Protein AF-A0A1F8PUX3-F1 (afdb_monomer)

Structure (mmCIF, N/CA/C/O backbone):
data_AF-A0A1F8PUX3-F1
#
_entry.id   AF-A0A1F8PUX3-F1
#
loop_
_atom_site.group_PDB
_atom_site.id
_atom_site.type_symbol
_atom_site.label_atom_id
_atom_site.label_alt_id
_atom_site.label_comp_id
_atom_site.label_asym_id
_atom_site.label_entity_id
_atom_site.label_seq_id
_atom_site.pdbx_PDB_ins_code
_atom_site.Cartn_x
_atom_site.Cartn_y
_atom_site.Cartn_z
_atom_site.occupancy
_atom_site.B_iso_or_equiv
_atom_site.auth_seq_id
_atom_site.auth_comp_id
_atom_site.auth_asym_id
_atom_site.auth_atom_id
_atom_site.pdbx_PDB_model_num
ATOM 1 N N . MET A 1 1 ? 6.666 -9.624 10.399 1.00 55.00 1 MET A N 1
ATOM 2 C CA . MET A 1 1 ? 6.447 -9.342 8.966 1.00 55.00 1 MET A CA 1
ATOM 3 C C . MET A 1 1 ? 5.035 -9.803 8.674 1.00 55.00 1 MET A C 1
ATOM 5 O O . MET A 1 1 ? 4.755 -10.960 8.956 1.00 55.00 1 MET A O 1
ATOM 9 N N . ILE A 1 2 ? 4.133 -8.904 8.285 1.00 65.06 2 ILE A N 1
ATOM 10 C CA . ILE A 1 2 ? 2.759 -9.286 7.941 1.00 65.06 2 ILE A CA 1
ATOM 11 C C . ILE A 1 2 ? 2.811 -9.998 6.586 1.00 65.06 2 ILE A C 1
ATOM 13 O O . ILE A 1 2 ? 3.479 -9.513 5.675 1.00 65.06 2 ILE A O 1
ATOM 17 N N . ASP A 1 3 ? 2.191 -11.171 6.487 1.00 71.38 3 ASP A N 1
ATOM 18 C CA . ASP A 1 3 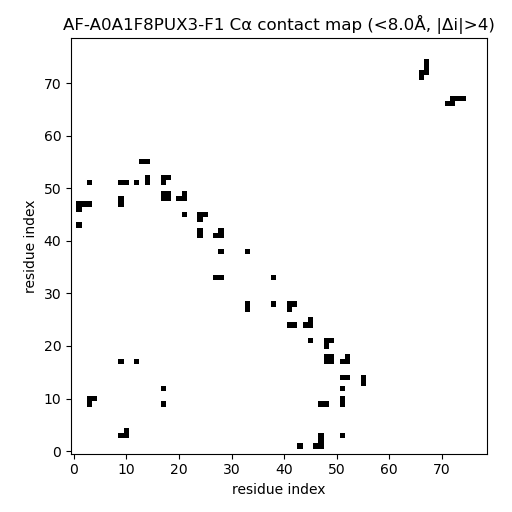?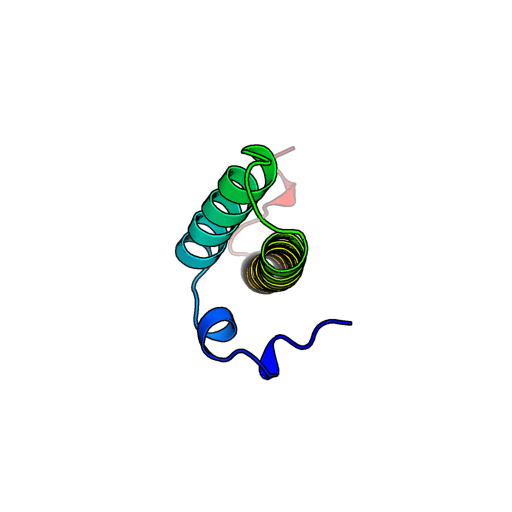 2.230 -11.994 5.280 1.00 71.38 3 ASP A CA 1
ATOM 19 C C . ASP A 1 3 ? 1.062 -11.639 4.347 1.00 71.38 3 ASP A C 1
ATOM 21 O O . ASP A 1 3 ? -0.094 -11.954 4.631 1.00 71.38 3 ASP A O 1
ATOM 25 N N . ILE A 1 4 ? 1.359 -10.979 3.225 1.00 67.25 4 ILE A N 1
ATOM 26 C CA . ILE A 1 4 ? 0.372 -10.662 2.180 1.00 67.25 4 ILE A CA 1
ATOM 27 C C . ILE A 1 4 ? -0.163 -11.923 1.497 1.00 67.25 4 ILE A C 1
ATOM 29 O O . ILE A 1 4 ? -1.302 -11.916 1.032 1.00 67.25 4 ILE A O 1
ATOM 33 N N . ALA A 1 5 ? 0.598 -13.024 1.455 1.00 63.81 5 ALA A N 1
ATOM 34 C CA . ALA A 1 5 ? 0.132 -14.266 0.839 1.00 63.81 5 ALA A CA 1
ATOM 35 C C . ALA A 1 5 ? -1.072 -14.869 1.587 1.00 63.81 5 ALA A C 1
ATOM 37 O O . ALA A 1 5 ? -1.844 -15.626 1.002 1.00 63.81 5 ALA A O 1
ATOM 38 N N . ALA A 1 6 ? -1.282 -14.481 2.851 1.00 73.81 6 ALA A N 1
ATOM 39 C CA . ALA A 1 6 ? -2.458 -14.849 3.633 1.00 73.81 6 ALA A CA 1
ATOM 40 C C . ALA A 1 6 ? -3.727 -14.041 3.270 1.00 73.81 6 ALA A C 1
ATOM 42 O O . ALA A 1 6 ? -4.808 -14.365 3.763 1.00 73.81 6 ALA A O 1
ATOM 43 N N . LYS A 1 7 ? -3.615 -13.005 2.425 1.00 82.75 7 LYS A N 1
ATOM 44 C CA . LYS A 1 7 ? -4.699 -12.093 2.011 1.00 82.75 7 LYS A CA 1
ATOM 45 C C . LYS A 1 7 ? -4.751 -11.975 0.478 1.00 82.75 7 LYS A C 1
ATOM 47 O O . LYS A 1 7 ? -4.278 -10.982 -0.091 1.00 82.75 7 LYS A O 1
ATOM 52 N N . PRO A 1 8 ? -5.300 -12.991 -0.218 1.00 84.81 8 PRO A N 1
ATOM 53 C CA . PRO A 1 8 ? -5.300 -13.051 -1.680 1.00 84.81 8 PRO A CA 1
ATOM 54 C C . PRO A 1 8 ? -6.031 -11.871 -2.332 1.00 84.81 8 PRO A C 1
ATOM 56 O O . PRO A 1 8 ? -5.690 -11.481 -3.445 1.00 84.81 8 PRO A O 1
ATOM 59 N N . GLU A 1 9 ? -6.993 -11.264 -1.635 1.00 92.88 9 GLU A N 1
ATOM 60 C CA . GLU A 1 9 ? -7.725 -10.092 -2.105 1.00 92.88 9 GLU A CA 1
ATOM 61 C C . GLU A 1 9 ? -6.856 -8.831 -2.212 1.00 92.88 9 GLU A C 1
ATOM 63 O O . GLU A 1 9 ? -7.134 -7.990 -3.056 1.00 92.88 9 GLU A O 1
ATOM 68 N N . ILE A 1 10 ? -5.800 -8.702 -1.397 1.00 94.38 10 ILE A N 1
ATOM 69 C CA . ILE A 1 10 ? -4.838 -7.588 -1.481 1.00 94.38 10 ILE A CA 1
ATOM 70 C C . ILE A 1 10 ? -3.751 -7.910 -2.509 1.00 94.38 10 ILE A C 1
ATOM 72 O O . ILE A 1 10 ? -3.335 -7.044 -3.276 1.00 94.38 10 ILE A O 1
ATOM 76 N N . ALA A 1 11 ? -3.311 -9.170 -2.560 1.00 93.94 11 ALA A N 1
ATOM 77 C CA . ALA A 1 11 ? -2.302 -9.624 -3.514 1.00 93.94 11 ALA A CA 1
ATOM 78 C C . ALA A 1 11 ? -2.747 -9.480 -4.984 1.00 93.94 11 ALA A C 1
ATOM 80 O O . ALA A 1 11 ? -1.898 -9.357 -5.867 1.00 93.94 11 ALA A O 1
ATOM 81 N N . ALA A 1 12 ? -4.057 -9.498 -5.244 1.00 95.50 12 ALA A N 1
ATOM 82 C CA . ALA A 1 12 ? -4.632 -9.371 -6.580 1.00 95.50 12 ALA A CA 1
ATOM 83 C C . ALA A 1 12 ? -4.763 -7.921 -7.085 1.00 95.50 12 ALA A C 1
ATOM 85 O O . ALA A 1 12 ? -4.935 -7.741 -8.286 1.00 95.50 12 ALA A O 1
ATOM 86 N N . LEU A 1 13 ? -4.667 -6.915 -6.208 1.00 97.88 13 LEU A N 1
ATOM 87 C CA . LEU A 1 13 ? -4.900 -5.509 -6.567 1.00 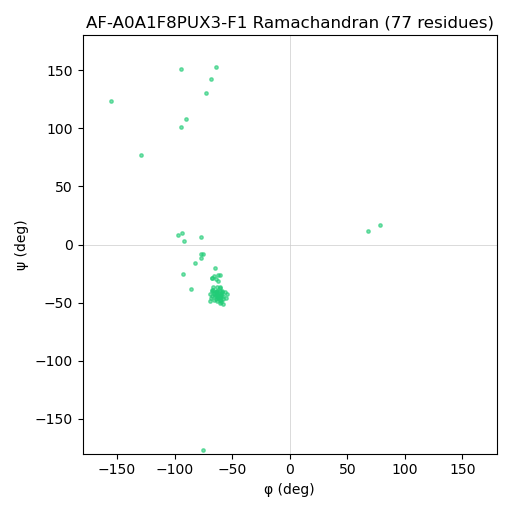97.88 13 LEU A CA 1
ATOM 88 C C . LEU A 1 13 ? -3.814 -4.969 -7.497 1.00 97.88 13 LEU A C 1
ATOM 90 O O . LEU A 1 13 ? -2.631 -5.276 -7.303 1.00 97.88 13 LEU A O 1
ATOM 94 N N . ASP A 1 14 ? -4.192 -4.127 -8.453 1.00 98.31 14 ASP A N 1
ATOM 95 C CA . ASP A 1 14 ? -3.237 -3.264 -9.150 1.00 98.31 14 ASP A CA 1
ATOM 96 C C . ASP A 1 14 ? -2.795 -2.071 -8.273 1.00 98.31 14 ASP A C 1
ATOM 98 O O . ASP A 1 14 ? -3.102 -2.002 -7.077 1.00 98.31 14 ASP A O 1
ATOM 102 N N . TYR A 1 15 ? -1.970 -1.176 -8.828 1.00 98.06 15 TYR A N 1
ATOM 103 C CA . TYR A 1 15 ? -1.385 -0.083 -8.050 1.00 98.06 15 TYR A CA 1
ATOM 104 C C . TYR A 1 15 ? -2.447 0.940 -7.655 1.00 98.06 15 TYR A C 1
ATOM 106 O O . TYR A 1 15 ? -2.532 1.317 -6.486 1.00 98.06 15 TYR A O 1
ATOM 114 N N . GLU A 1 16 ? -3.265 1.370 -8.611 1.00 98.44 16 GLU A N 1
ATOM 115 C CA . GLU A 1 16 ? -4.331 2.340 -8.407 1.00 98.44 16 GLU A CA 1
ATOM 116 C C . GLU A 1 16 ? -5.360 1.833 -7.389 1.00 98.44 16 GLU A C 1
ATOM 118 O O . GLU A 1 16 ? -5.734 2.572 -6.476 1.00 98.44 16 GLU A O 1
ATOM 123 N N . GLU A 1 17 ? -5.769 0.567 -7.480 1.00 98.44 17 GLU A N 1
ATOM 124 C CA . GLU A 1 17 ? -6.692 -0.063 -6.537 1.00 98.44 17 GLU A CA 1
ATOM 125 C C . GLU A 1 17 ? -6.101 -0.157 -5.123 1.00 98.44 17 GLU A C 1
ATOM 127 O O . GLU A 1 17 ? -6.770 0.187 -4.141 1.00 98.44 17 GLU A O 1
ATOM 132 N N . ALA A 1 18 ? -4.849 -0.613 -4.995 1.00 98.25 18 ALA A N 1
ATOM 133 C CA . ALA A 1 18 ? -4.174 -0.714 -3.702 1.00 98.25 18 ALA A CA 1
ATOM 134 C C . ALA A 1 18 ? -3.976 0.668 -3.060 1.00 98.25 18 ALA A C 1
ATOM 136 O O . ALA A 1 18 ? -4.211 0.837 -1.860 1.00 98.25 18 ALA A O 1
ATOM 137 N N . TYR A 1 19 ? -3.608 1.669 -3.861 1.00 98.50 19 TYR A N 1
ATOM 138 C CA . TYR A 1 19 ? -3.418 3.041 -3.409 1.00 98.50 19 TYR A CA 1
ATOM 139 C C . TYR A 1 19 ? -4.731 3.675 -2.935 1.00 98.50 19 TYR A C 1
ATOM 141 O O . TYR A 1 19 ? -4.787 4.201 -1.825 1.00 98.50 19 TYR A O 1
ATOM 149 N N . GLN A 1 20 ? -5.816 3.550 -3.706 1.00 98.69 20 GLN A N 1
ATOM 150 C CA . GLN A 1 20 ? -7.131 4.070 -3.310 1.00 98.69 20 GLN A CA 1
ATOM 151 C C . GLN A 1 20 ? -7.636 3.445 -2.005 1.00 98.69 20 GLN A C 1
ATOM 153 O O . GLN A 1 20 ? -8.180 4.134 -1.137 1.00 98.69 20 GLN A O 1
ATOM 158 N N . GLN A 1 21 ? -7.448 2.135 -1.833 1.00 98.38 21 GLN A N 1
ATOM 159 C CA . GLN A 1 21 ? -7.819 1.473 -0.586 1.00 98.38 21 GLN A CA 1
ATOM 160 C C . GLN A 1 21 ? -6.952 1.933 0.588 1.00 98.38 21 GLN A C 1
ATOM 162 O O . GLN A 1 21 ? -7.474 2.090 1.693 1.00 98.38 21 GLN A O 1
ATOM 167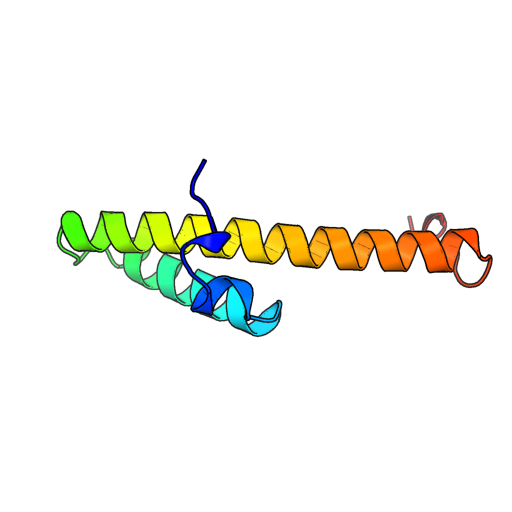 N N . LEU A 1 22 ? -5.659 2.186 0.364 1.00 98.44 22 LEU A N 1
ATOM 168 C CA . LEU A 1 22 ? -4.764 2.718 1.391 1.00 98.44 22 LEU A CA 1
ATOM 169 C C . LEU A 1 22 ? -5.205 4.116 1.833 1.00 98.44 22 LEU A C 1
ATOM 171 O O . LEU A 1 22 ? -5.309 4.366 3.031 1.00 98.44 22 LEU A O 1
ATOM 175 N N . GLU A 1 23 ? -5.539 5.001 0.892 1.00 98.50 23 GLU A N 1
ATOM 176 C CA . GLU A 1 23 ? -6.086 6.325 1.207 1.00 98.50 23 GLU A CA 1
ATOM 177 C C . GLU A 1 23 ? -7.379 6.227 2.021 1.00 98.50 23 GLU A C 1
ATOM 179 O O . GLU A 1 23 ? -7.580 6.994 2.963 1.00 98.50 23 GLU A O 1
ATOM 184 N N . SER A 1 24 ? -8.258 5.276 1.691 1.00 97.94 24 SER A N 1
ATOM 185 C CA . SER A 1 24 ? -9.476 5.037 2.470 1.00 97.94 24 SER A CA 1
ATOM 186 C C . SER A 1 24 ? -9.162 4.590 3.897 1.00 97.94 24 SER A C 1
ATOM 188 O O . SER A 1 24 ? -9.789 5.079 4.833 1.00 97.94 24 SER A O 1
ATOM 190 N N . VAL A 1 25 ? -8.199 3.681 4.075 1.00 97.38 25 VAL A N 1
ATOM 191 C CA . VAL A 1 25 ? -7.757 3.214 5.398 1.00 97.38 25 VAL A CA 1
ATOM 192 C C . VAL A 1 25 ? -7.187 4.370 6.219 1.00 97.38 25 VAL A C 1
ATOM 194 O O . VAL A 1 25 ? -7.562 4.531 7.379 1.00 97.38 25 VAL A O 1
ATOM 197 N N . ILE A 1 26 ? -6.333 5.203 5.617 1.00 97.62 26 ILE A N 1
ATOM 198 C CA . ILE A 1 26 ? -5.749 6.379 6.275 1.00 97.62 26 ILE A CA 1
ATOM 199 C C . ILE A 1 26 ? -6.854 7.334 6.726 1.00 97.62 26 ILE A C 1
ATOM 201 O O . ILE A 1 26 ? -6.901 7.684 7.901 1.00 97.62 26 ILE A O 1
ATOM 205 N N . LYS A 1 27 ? -7.798 7.675 5.840 1.00 97.56 27 LYS A N 1
ATOM 206 C CA . LYS A 1 27 ? -8.933 8.548 6.181 1.00 97.56 27 LYS A CA 1
ATOM 207 C C . LYS A 1 27 ? -9.750 8.006 7.356 1.00 97.56 27 LYS A C 1
ATOM 209 O O . LYS A 1 27 ? -10.167 8.777 8.215 1.00 97.56 27 LYS A O 1
ATOM 214 N N . SER A 1 28 ? -9.983 6.693 7.409 1.00 95.75 28 SER A N 1
ATOM 215 C CA . SER A 1 28 ? -10.695 6.061 8.527 1.00 95.75 28 SER A CA 1
ATOM 216 C C . SER A 1 28 ? -9.906 6.110 9.838 1.00 95.75 28 SER A C 1
ATOM 218 O O . SER A 1 28 ? -10.497 6.351 10.887 1.00 95.75 28 SER A O 1
ATOM 220 N N . LEU A 1 29 ? -8.585 5.923 9.795 1.00 95.56 29 LEU A N 1
ATOM 221 C CA . LEU A 1 29 ? -7.725 6.042 10.976 1.00 95.56 29 LEU A CA 1
ATOM 222 C C . LEU A 1 29 ? -7.647 7.489 11.487 1.00 95.56 29 LEU A C 1
ATOM 224 O O . LEU A 1 29 ? -7.689 7.715 12.694 1.00 95.56 29 LEU A O 1
ATOM 228 N N . GLU A 1 30 ? -7.572 8.465 10.581 1.00 96.50 30 GLU A N 1
ATOM 229 C CA . GLU A 1 30 ? -7.520 9.895 10.908 1.00 96.50 30 GLU A CA 1
ATOM 230 C C . GLU A 1 30 ? -8.826 10.423 11.514 1.00 96.50 30 GLU A C 1
ATOM 232 O O . GLU A 1 30 ? -8.788 11.350 12.323 1.00 96.50 30 GLU A O 1
ATOM 237 N N . ALA A 1 31 ? -9.973 9.829 11.165 1.00 95.62 31 ALA A N 1
ATOM 238 C CA . ALA A 1 31 ? -11.265 10.192 11.749 1.00 95.62 31 ALA A CA 1
ATOM 239 C C . ALA A 1 31 ? -11.315 9.938 13.269 1.00 95.62 31 ALA A C 1
ATOM 241 O O . ALA A 1 31 ? -11.971 10.685 13.995 1.00 95.62 31 ALA A O 1
ATOM 242 N N . GLY A 1 32 ? -10.592 8.921 13.758 1.00 88.81 32 GLY A N 1
ATOM 243 C CA . GLY A 1 32 ? -10.363 8.690 15.188 1.00 88.81 32 GLY A CA 1
ATOM 244 C C . GLY A 1 32 ? -11.594 8.278 16.009 1.00 88.81 32 GLY A C 1
ATOM 245 O O . GLY A 1 32 ? -11.529 8.276 17.236 1.00 88.81 32 GLY A O 1
ATOM 246 N N . ASP A 1 33 ? -12.706 7.922 15.366 1.00 91.38 33 ASP A N 1
ATOM 247 C CA . ASP A 1 33 ? -13.981 7.551 15.996 1.00 91.38 33 ASP A CA 1
ATOM 248 C C . ASP A 1 33 ? -14.181 6.029 16.140 1.00 91.38 33 ASP A C 1
ATOM 250 O O . ASP A 1 33 ? -15.253 5.562 16.531 1.00 91.38 33 ASP A O 1
ATOM 254 N N . GLN A 1 34 ? -13.143 5.245 15.845 1.00 90.56 34 GLN A N 1
ATOM 255 C CA . GLN A 1 34 ? -13.218 3.788 15.756 1.00 90.56 34 GLN A CA 1
ATOM 256 C C . GLN A 1 34 ? -12.818 3.091 17.060 1.00 90.56 34 GLN A C 1
ATOM 258 O O . GLN A 1 34 ? -11.985 3.575 17.828 1.00 90.56 34 GLN A O 1
ATOM 263 N N . ALA A 1 35 ? -13.390 1.908 17.305 1.00 96.06 35 ALA A N 1
ATOM 264 C CA . ALA A 1 35 ? -12.965 1.053 18.408 1.00 96.06 35 ALA A CA 1
ATOM 265 C C . ALA A 1 35 ? -11.511 0.585 18.209 1.00 96.06 35 ALA A C 1
ATOM 267 O O . ALA A 1 35 ? -11.048 0.433 17.080 1.00 96.06 35 ALA A O 1
ATOM 268 N N . LEU A 1 36 ? -10.803 0.301 19.310 1.00 94.69 36 LEU A N 1
ATOM 269 C CA . LEU A 1 36 ? -9.393 -0.112 19.279 1.00 94.69 36 LEU A CA 1
ATOM 270 C C . LEU A 1 36 ? -9.149 -1.328 18.371 1.00 94.69 36 LEU A C 1
ATOM 272 O O . LEU A 1 36 ? -8.181 -1.340 17.620 1.00 94.69 36 LEU A O 1
ATOM 276 N N . GLU A 1 37 ? -10.023 -2.331 18.433 1.00 94.88 37 GLU A N 1
ATOM 277 C CA . GLU A 1 37 ? -9.912 -3.539 17.608 1.00 94.88 37 GLU A CA 1
ATOM 278 C C . GLU A 1 37 ? -10.006 -3.203 16.114 1.00 94.88 37 GLU A C 1
ATOM 280 O O . GLU A 1 37 ? -9.132 -3.583 15.341 1.00 94.88 37 GLU A O 1
ATOM 285 N N . THR A 1 38 ? -10.969 -2.366 15.722 1.00 94.25 38 THR A N 1
ATOM 286 C CA . THR A 1 38 ? -11.103 -1.881 14.340 1.00 94.25 38 THR A CA 1
ATOM 287 C C . THR A 1 38 ? -9.898 -1.045 13.901 1.00 94.25 38 THR A C 1
ATOM 289 O O . THR A 1 38 ? -9.419 -1.190 12.779 1.00 94.25 38 THR A O 1
ATOM 292 N N . ALA A 1 39 ? -9.358 -0.198 14.781 1.00 95.12 39 ALA A N 1
ATOM 293 C CA . ALA A 1 39 ? -8.163 0.588 14.479 1.00 95.12 39 ALA A CA 1
ATOM 294 C C . ALA A 1 39 ? -6.934 -0.305 14.222 1.00 95.12 39 ALA A C 1
ATOM 296 O O . ALA A 1 39 ? -6.130 -0.009 13.336 1.00 95.12 39 ALA A O 1
ATOM 297 N N . LEU A 1 40 ? -6.803 -1.416 14.956 1.00 95.44 40 LEU A N 1
ATOM 298 C CA . LEU A 1 40 ? -5.749 -2.408 14.736 1.00 95.44 40 LEU A CA 1
ATOM 299 C C . LEU A 1 40 ? -5.931 -3.140 13.400 1.00 95.44 40 LEU A C 1
ATOM 301 O O . LEU A 1 40 ? -4.970 -3.250 12.640 1.00 95.44 40 LEU A O 1
ATOM 305 N N . GLU A 1 41 ? -7.152 -3.560 13.065 1.00 95.00 41 GLU A N 1
ATOM 306 C CA . GLU A 1 41 ? -7.452 -4.193 11.772 1.00 95.00 41 GLU A CA 1
ATOM 307 C C . GLU A 1 41 ? -7.151 -3.262 10.588 1.00 95.00 41 GLU A C 1
ATOM 309 O O . GLU A 1 41 ? -6.549 -3.674 9.592 1.00 95.00 41 GLU A O 1
ATOM 314 N N . LEU A 1 42 ? -7.538 -1.987 10.697 1.00 95.69 42 LEU A N 1
ATOM 315 C CA . LEU A 1 42 ? -7.229 -0.967 9.699 1.00 95.69 42 LEU A CA 1
ATOM 316 C C . LEU A 1 42 ? -5.724 -0.753 9.561 1.00 95.69 42 LEU A C 1
ATOM 318 O O . LEU A 1 42 ? -5.222 -0.673 8.441 1.00 95.69 42 LEU A O 1
ATOM 322 N N . TYR A 1 43 ? -4.995 -0.692 10.675 1.00 95.06 43 TYR A N 1
ATOM 323 C CA . TYR A 1 43 ? -3.543 -0.557 10.656 1.00 95.06 43 TYR A CA 1
ATOM 324 C C . TYR A 1 43 ? -2.869 -1.741 9.950 1.00 95.06 43 TYR A C 1
ATOM 326 O O . TYR A 1 43 ? -2.036 -1.541 9.063 1.00 95.06 43 TYR A O 1
ATOM 334 N N . GLU A 1 44 ? -3.255 -2.974 10.285 1.00 95.38 44 GLU A N 1
ATOM 335 C CA . GLU A 1 44 ? -2.733 -4.180 9.634 1.00 95.38 44 GLU A CA 1
ATOM 336 C C . GLU A 1 44 ? -3.038 -4.189 8.135 1.00 95.38 44 GLU A C 1
ATOM 338 O O . GLU A 1 44 ? -2.144 -4.440 7.319 1.00 95.38 44 GLU A O 1
ATOM 343 N N . ARG A 1 45 ? -4.275 -3.844 7.753 1.00 95.94 45 ARG A N 1
ATOM 344 C CA . ARG A 1 45 ? -4.664 -3.707 6.345 1.00 95.94 45 ARG A CA 1
ATOM 345 C C . ARG A 1 45 ? -3.830 -2.640 5.636 1.00 95.94 45 ARG A C 1
ATOM 347 O O . ARG A 1 45 ? -3.364 -2.882 4.525 1.00 95.94 45 ARG A O 1
ATOM 354 N N . GLY A 1 46 ? -3.615 -1.487 6.266 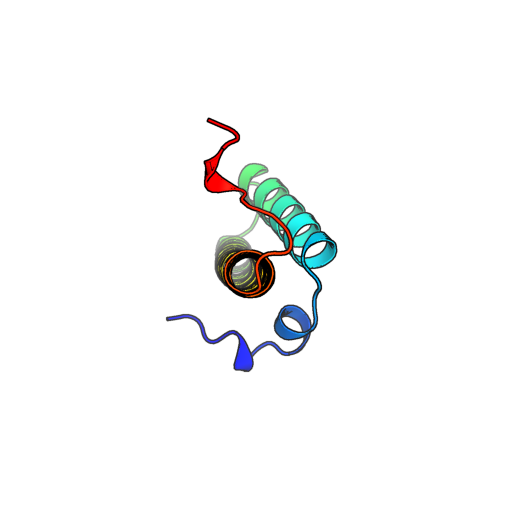1.00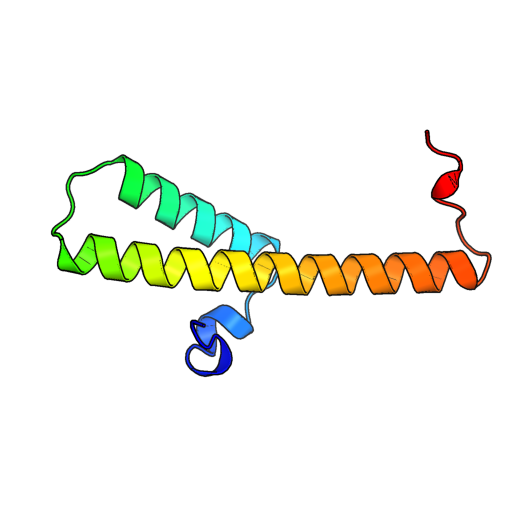 96.75 46 GLY A N 1
ATOM 355 C CA . GLY A 1 46 ? -2.791 -0.406 5.727 1.00 96.75 46 GLY A CA 1
ATOM 356 C C . GLY A 1 46 ? -1.360 -0.861 5.445 1.00 96.75 46 GLY A C 1
ATOM 357 O O . GLY A 1 46 ? -0.838 -0.611 4.361 1.00 96.75 46 GLY A O 1
ATOM 358 N N . GLN A 1 47 ? -0.754 -1.615 6.364 1.00 97.06 47 GLN A N 1
ATOM 359 C CA . GLN A 1 47 ? 0.596 -2.157 6.179 1.00 97.06 47 GLN A CA 1
ATOM 360 C C . GLN A 1 47 ? 0.685 -3.142 5.007 1.00 97.06 47 GLN A C 1
ATOM 362 O O . GLN A 1 47 ? 1.647 -3.100 4.237 1.00 97.06 47 GLN A O 1
ATOM 367 N N . MET A 1 48 ? -0.326 -3.996 4.832 1.00 96.81 48 MET A N 1
ATOM 368 C CA . MET A 1 48 ? -0.403 -4.896 3.676 1.00 96.81 48 MET A CA 1
ATOM 369 C C . MET A 1 48 ? -0.548 -4.121 2.358 1.00 96.81 48 MET A C 1
ATOM 371 O O . MET A 1 48 ? 0.095 -4.460 1.367 1.00 96.81 48 MET A O 1
ATOM 375 N N . LEU A 1 49 ? -1.359 -3.059 2.332 1.00 97.81 49 LEU A N 1
ATOM 376 C CA . LEU A 1 49 ? -1.532 -2.224 1.140 1.00 97.81 49 LEU A CA 1
ATOM 377 C C . LEU A 1 49 ? -0.240 -1.474 0.778 1.00 97.81 49 LEU A C 1
ATOM 379 O O . LEU A 1 49 ? 0.143 -1.465 -0.388 1.00 97.81 49 LEU A O 1
ATOM 383 N N . ILE A 1 50 ? 0.485 -0.934 1.766 1.00 97.38 50 ILE A N 1
ATOM 384 C CA . ILE A 1 50 ? 1.798 -0.295 1.555 1.00 97.38 50 ILE A CA 1
ATOM 385 C C . ILE A 1 50 ? 2.777 -1.277 0.909 1.00 97.38 50 ILE A C 1
ATOM 387 O O . ILE A 1 50 ? 3.383 -0.973 -0.118 1.00 97.38 50 ILE A O 1
ATOM 391 N N . GLN A 1 51 ? 2.906 -2.473 1.480 1.00 96.44 51 GLN A N 1
ATOM 392 C CA . GLN A 1 51 ? 3.783 -3.513 0.948 1.00 96.44 51 GLN A CA 1
ATOM 393 C C . GLN A 1 51 ? 3.388 -3.936 -0.481 1.00 96.44 51 GLN A C 1
ATOM 395 O O . GLN A 1 51 ? 4.269 -4.154 -1.316 1.00 96.44 51 GLN A O 1
ATOM 400 N N . ARG A 1 52 ? 2.085 -4.010 -0.798 1.00 97.06 52 ARG A N 1
ATOM 401 C CA . ARG A 1 52 ? 1.609 -4.277 -2.165 1.00 97.06 52 ARG A CA 1
ATOM 402 C C . ARG A 1 52 ? 2.021 -3.168 -3.133 1.00 97.06 52 ARG A C 1
ATOM 404 O O . ARG A 1 52 ? 2.582 -3.478 -4.183 1.00 97.06 52 ARG A O 1
ATOM 411 N N . CYS A 1 53 ? 1.796 -1.904 -2.772 1.00 97.94 53 CYS A N 1
ATOM 412 C CA . CYS A 1 53 ? 2.197 -0.756 -3.585 1.00 97.94 53 CYS A CA 1
ATOM 413 C C . CYS A 1 53 ? 3.706 -0.759 -3.856 1.00 97.94 53 CYS A C 1
ATOM 415 O O . CYS A 1 53 ? 4.117 -0.617 -5.004 1.00 97.94 53 CYS A O 1
ATOM 417 N N . MET A 1 54 ? 4.529 -0.988 -2.827 1.00 97.06 54 MET A N 1
ATOM 418 C CA . MET A 1 54 ? 5.987 -1.068 -2.974 1.00 97.06 54 MET A CA 1
ATOM 419 C C . MET A 1 54 ? 6.399 -2.183 -3.940 1.00 97.06 54 MET A C 1
ATOM 421 O O . MET A 1 54 ? 7.146 -1.931 -4.875 1.00 97.06 54 MET A O 1
ATOM 425 N N . SER A 1 55 ? 5.840 -3.388 -3.793 1.00 96.62 55 SER A N 1
ATOM 426 C CA . SER A 1 55 ? 6.148 -4.512 -4.689 1.00 96.62 55 SER A CA 1
ATOM 427 C C . SER A 1 55 ? 5.795 -4.226 -6.157 1.00 96.62 55 SER A C 1
ATOM 429 O O . SER A 1 55 ? 6.513 -4.653 -7.068 1.00 96.62 55 SER A O 1
ATOM 431 N N . LEU A 1 56 ? 4.697 -3.507 -6.402 1.00 97.25 56 LEU A N 1
ATOM 432 C CA . LEU A 1 56 ? 4.296 -3.090 -7.745 1.00 97.25 56 LEU A CA 1
ATOM 433 C C . LEU A 1 56 ? 5.251 -2.037 -8.320 1.00 97.25 56 LEU A C 1
ATOM 435 O O . LEU A 1 56 ? 5.649 -2.154 -9.480 1.00 97.25 56 LEU A O 1
ATOM 439 N N . LEU A 1 57 ? 5.663 -1.059 -7.509 1.00 97.94 57 LEU A N 1
ATOM 440 C CA . LEU A 1 57 ? 6.644 -0.046 -7.901 1.00 97.94 57 LEU A CA 1
ATOM 441 C C . LEU A 1 57 ? 8.017 -0.662 -8.187 1.00 97.94 57 LEU A C 1
ATOM 443 O O . LEU A 1 57 ? 8.596 -0.353 -9.223 1.00 97.94 57 LEU A O 1
ATOM 447 N N . ASP A 1 58 ? 8.488 -1.595 -7.359 1.00 96.25 58 ASP A N 1
ATOM 448 C CA . ASP A 1 58 ? 9.746 -2.321 -7.582 1.00 96.25 58 ASP A CA 1
ATOM 449 C C . ASP A 1 58 ? 9.719 -3.080 -8.920 1.00 96.25 58 ASP A C 1
ATOM 451 O O . ASP A 1 58 ? 10.686 -3.084 -9.686 1.00 96.25 58 ASP A O 1
ATOM 455 N N . THR A 1 59 ? 8.578 -3.701 -9.237 1.00 95.44 59 THR A N 1
ATOM 456 C CA . THR A 1 59 ? 8.374 -4.407 -10.511 1.00 95.44 59 THR A CA 1
ATOM 457 C C . THR A 1 59 ? 8.391 -3.437 -11.694 1.00 95.44 59 THR A C 1
ATOM 459 O O . THR A 1 59 ? 8.998 -3.726 -12.730 1.00 95.44 59 THR A O 1
ATOM 462 N N . ALA A 1 60 ? 7.740 -2.280 -11.554 1.00 95.00 60 ALA A N 1
ATOM 463 C CA . ALA A 1 60 ? 7.740 -1.238 -12.573 1.00 95.00 60 ALA A CA 1
ATOM 464 C C . ALA A 1 60 ? 9.149 -0.661 -12.785 1.00 95.00 60 ALA A C 1
ATOM 466 O O . ALA A 1 60 ? 9.589 -0.534 -13.927 1.00 95.00 60 ALA A O 1
ATOM 467 N N . GLU A 1 61 ? 9.885 -0.391 -11.707 1.00 92.94 61 GLU A N 1
ATOM 468 C CA . GLU A 1 61 ? 11.262 0.100 -11.750 1.00 92.94 61 GLU A CA 1
ATOM 469 C C . GLU A 1 61 ? 12.191 -0.905 -12.440 1.00 92.94 61 GLU A C 1
ATOM 471 O O . GLU A 1 61 ? 12.974 -0.525 -13.312 1.00 92.94 61 GLU A O 1
ATOM 476 N N . LEU A 1 62 ? 12.078 -2.198 -12.116 1.00 92.88 62 LEU A N 1
ATOM 477 C CA . LEU A 1 62 ? 12.851 -3.249 -12.779 1.00 92.88 62 LEU A CA 1
ATOM 478 C C . LEU A 1 62 ? 12.568 -3.286 -14.284 1.00 92.88 62 LEU A C 1
ATOM 480 O O . LEU A 1 62 ? 13.495 -3.390 -15.087 1.00 92.88 62 LEU A O 1
ATOM 484 N N . ARG A 1 63 ? 11.296 -3.166 -14.677 1.00 91.38 63 ARG A N 1
ATOM 485 C CA . ARG A 1 63 ? 10.905 -3.126 -16.089 1.00 91.38 63 ARG A CA 1
ATOM 486 C C . ARG A 1 63 ? 11.478 -1.903 -16.800 1.00 91.38 63 ARG A C 1
ATOM 488 O O . ARG A 1 63 ? 11.948 -2.030 -17.927 1.00 91.38 63 ARG A O 1
ATOM 495 N N . VAL A 1 64 ? 11.457 -0.738 -16.154 1.00 89.50 64 VAL A N 1
ATOM 496 C CA . VAL A 1 64 ? 12.078 0.483 -16.682 1.00 89.50 64 VAL A CA 1
ATOM 497 C C . VAL A 1 64 ? 13.578 0.269 -16.876 1.00 89.50 64 VAL A C 1
ATOM 499 O O . VAL A 1 64 ? 14.066 0.477 -17.982 1.00 89.50 64 VAL A O 1
ATOM 502 N N . LYS A 1 65 ? 14.291 -0.238 -15.862 1.00 88.44 65 LYS A N 1
ATOM 503 C CA . LYS A 1 65 ? 15.733 -0.535 -15.943 1.00 88.44 65 LYS A CA 1
ATOM 504 C C . LYS A 1 65 ? 16.073 -1.464 -17.108 1.00 88.44 65 LYS A C 1
ATOM 506 O O . LYS A 1 65 ? 16.976 -1.150 -17.872 1.00 88.44 65 LYS A O 1
ATOM 511 N N . GLN A 1 66 ? 15.309 -2.539 -17.296 1.00 89.31 66 GLN A N 1
ATOM 512 C CA . GLN A 1 66 ? 15.503 -3.470 -18.414 1.00 89.31 66 GLN A CA 1
ATOM 513 C C . GLN A 1 66 ? 15.337 -2.790 -19.781 1.00 89.31 66 GLN A C 1
ATOM 515 O O . GLN A 1 66 ? 16.096 -3.061 -20.705 1.00 89.31 66 GLN A O 1
ATOM 520 N N . ILE A 1 67 ? 14.364 -1.887 -19.930 1.00 88.00 67 ILE A N 1
ATOM 521 C CA . ILE A 1 67 ? 14.175 -1.131 -21.178 1.00 88.00 67 ILE A CA 1
ATOM 522 C C . ILE A 1 67 ? 15.359 -0.182 -21.420 1.00 88.00 67 ILE A C 1
ATOM 524 O O . ILE A 1 67 ? 15.822 -0.056 -22.558 1.00 88.00 67 ILE A O 1
ATOM 528 N N . SER A 1 68 ? 15.869 0.447 -20.361 1.00 82.38 68 SER A N 1
ATOM 529 C CA . SER A 1 68 ? 17.010 1.361 -20.429 1.00 82.38 68 SER A CA 1
ATOM 530 C C . SER A 1 68 ? 18.318 0.654 -20.774 1.00 82.38 68 SER A C 1
ATOM 532 O O . SER A 1 68 ? 19.044 1.100 -21.658 1.00 82.38 68 SER A O 1
ATOM 534 N N . GLU A 1 69 ? 18.605 -0.483 -20.133 1.00 77.44 69 GLU A N 1
ATOM 535 C CA . GLU A 1 69 ? 19.796 -1.302 -20.406 1.00 77.44 69 GLU A CA 1
ATOM 536 C C . GLU A 1 69 ? 19.785 -1.876 -21.830 1.00 77.44 69 GLU A C 1
ATOM 538 O O . GLU A 1 69 ? 20.835 -2.021 -22.456 1.00 77.44 69 GLU A O 1
ATOM 543 N N . ASN A 1 70 ? 18.597 -2.122 -22.387 1.00 72.62 70 ASN A N 1
ATOM 544 C CA . ASN A 1 70 ? 18.413 -2.517 -23.782 1.00 72.62 70 ASN A CA 1
ATOM 545 C C . ASN A 1 70 ? 18.543 -1.346 -24.785 1.00 72.62 70 ASN A C 1
ATOM 547 O O . ASN A 1 70 ? 18.311 -1.545 -25.980 1.00 72.62 70 ASN A O 1
ATOM 551 N N . GLY A 1 71 ? 18.933 -0.147 -24.334 1.00 61.72 71 GLY A N 1
ATOM 552 C CA . GLY A 1 71 ? 19.281 0.998 -25.181 1.00 61.72 71 GLY A CA 1
ATOM 553 C C . GLY A 1 71 ? 18.091 1.759 -25.768 1.00 61.72 71 GLY A C 1
ATOM 554 O O . GLY A 1 71 ? 18.266 2.495 -26.737 1.00 61.72 71 GLY A O 1
ATOM 555 N N . LEU A 1 72 ? 16.881 1.572 -25.227 1.00 62.91 72 LEU A N 1
ATOM 556 C CA . LEU A 1 72 ? 15.666 2.182 -25.778 1.00 62.91 72 LEU A CA 1
ATOM 557 C C . LEU A 1 72 ? 15.307 3.531 -25.134 1.00 62.91 72 LEU A C 1
ATOM 559 O O . LEU A 1 72 ? 14.661 4.337 -25.800 1.00 62.91 72 LEU A O 1
ATOM 563 N N . VAL A 1 73 ? 15.718 3.796 -23.886 1.00 60.22 73 VAL A N 1
ATOM 564 C CA . VAL A 1 73 ? 15.503 5.078 -23.182 1.00 60.22 73 VAL A CA 1
ATOM 565 C C . VAL A 1 73 ? 16.574 5.268 -22.098 1.00 60.22 73 VAL A C 1
ATOM 567 O O . VAL A 1 73 ? 16.673 4.429 -21.209 1.00 60.22 73 VAL A O 1
ATOM 570 N N . ASP A 1 74 ? 17.347 6.359 -22.114 1.00 60.44 74 ASP A N 1
ATOM 571 C CA . ASP A 1 74 ? 18.228 6.709 -20.987 1.00 60.44 74 ASP A CA 1
ATOM 572 C C . ASP A 1 74 ? 17.516 7.689 -20.040 1.00 60.44 74 ASP A C 1
ATOM 574 O O . ASP A 1 74 ? 17.406 8.883 -20.310 1.00 60.44 74 ASP A O 1
ATOM 578 N N . PHE A 1 75 ? 16.992 7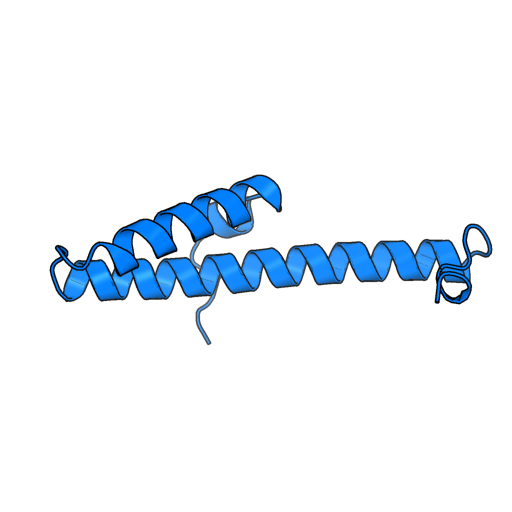.178 -18.924 1.00 62.81 75 PHE A N 1
ATOM 579 C CA . PHE A 1 75 ? 16.338 8.002 -17.896 1.00 62.81 75 PHE A CA 1
ATOM 580 C C . PHE A 1 75 ? 17.331 8.792 -17.034 1.00 62.81 75 PHE A C 1
ATOM 582 O O . PHE A 1 75 ? 16.914 9.632 -16.240 1.00 62.81 75 PHE A O 1
ATOM 589 N N . LYS A 1 76 ? 18.637 8.533 -17.169 1.00 58.41 76 LYS A N 1
ATOM 590 C CA . LYS A 1 76 ? 19.684 9.181 -16.376 1.00 58.41 76 LYS A CA 1
ATOM 591 C C . LYS A 1 76 ? 19.988 10.612 -16.839 1.00 58.41 76 LYS A C 1
ATOM 593 O O . LYS A 1 76 ? 20.665 11.338 -16.123 1.00 58.41 76 LYS A O 1
ATOM 598 N N . GLU A 1 77 ? 19.484 11.023 -18.003 1.00 56.16 77 GLU A N 1
ATOM 599 C CA . GLU A 1 77 ? 19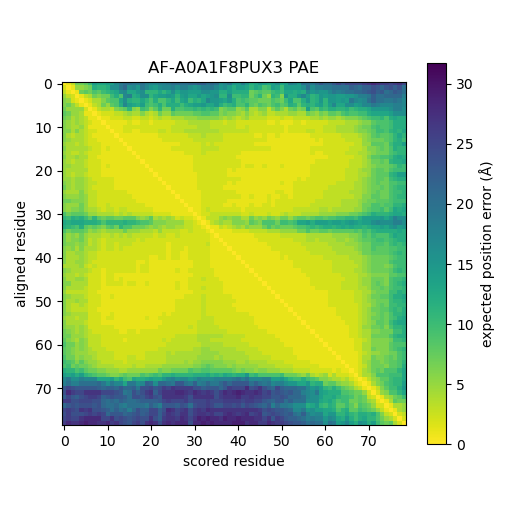.692 12.365 -18.571 1.00 56.16 77 GLU A CA 1
ATOM 600 C C . GLU A 1 77 ? 18.598 13.389 -18.198 1.00 56.16 77 GLU A C 1
ATOM 602 O O . GLU A 1 77 ? 18.631 14.515 -18.688 1.00 56.16 77 GLU A O 1
ATOM 607 N N . MET A 1 78 ? 17.615 13.028 -17.362 1.00 59.00 78 MET A N 1
ATOM 608 C CA . MET A 1 78 ? 16.502 13.922 -16.986 1.00 59.00 78 MET A CA 1
ATOM 609 C C . MET A 1 78 ? 16.720 14.721 -15.682 1.00 59.00 78 MET A C 1
ATOM 611 O O . MET A 1 78 ? 15.769 15.347 -15.210 1.00 59.00 78 MET A O 1
ATOM 615 N N . GLU A 1 79 ? 17.930 14.716 -15.108 1.00 46.72 79 GLU A N 1
ATOM 616 C CA . GLU A 1 79 ? 18.316 15.566 -13.958 1.00 46.72 79 GLU A CA 1
ATOM 617 C C . GLU A 1 79 ? 18.930 16.910 -14.378 1.00 46.72 79 GLU A C 1
ATOM 619 O O . GLU A 1 79 ? 19.819 16.924 -15.261 1.00 46.72 79 GLU A O 1
#

Foldseek 3Di:
DQDLVVPVVLLPDDQVRLVVVLVVLVVVLVVVPDDPVVVVVSVSSNVSSVVNNVVNVVVVVVVVVVCVVVPNDDPVPPD

pLDDT: mean 88.11, std 13.89, range [46.72, 98.69]

Mean predicted aligned error: 6.5 Å

Secondary structure (DSSP, 8-state):
---GGG-HHHHT--HHHHHHHHHHHHHHHHH--S-HHHHHHHHHHHHHHHHHHHHHHHHHHHHHHHHHHTTS--GGG--

Sequence (79 aa):
MIDIAAKPEIAALDYEEAYQQLESVIKSLEAGDQALETALELYERGQMLIQRCMSLLDTAELRVKQISENGLVDFKEME

Solvent-accessible surface area (backbone atoms only — not comparable to full-atom values): 4676 Å² total; per-residue (Å²): 133,88,67,51,86,81,37,62,80,62,70,68,47,56,58,70,58,29,50,55,52,34,55,51,39,51,54,57,61,71,66,66,83,65,54,71,69,59,50,50,53,40,50,55,52,35,55,48,29,52,55,48,40,49,56,51,49,54,53,50,50,52,53,51,50,55,45,30,77,70,71,76,46,77,78,84,75,80,120

Radius of gyration: 16.76 Å; Cα contacts (8 Å, |Δi|>4): 48; chains: 1; bounding box: 34×30×4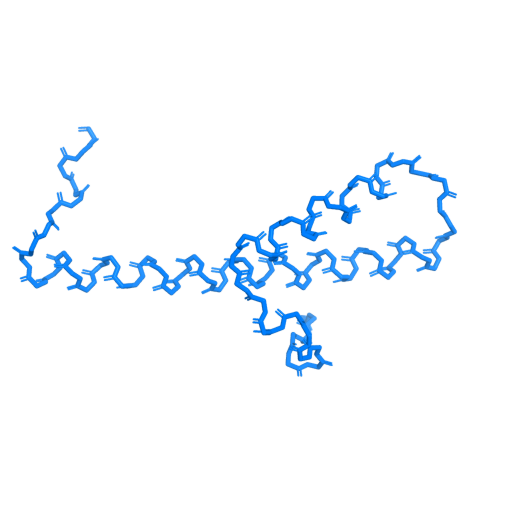5 Å

Nearest PDB structures (foldseek):
  3uum-assembly1_A  TM=8.118E-01  e=5.218E+00  Rattus norvegicus
  1k8t-assembly1_A  TM=7.190E-01  e=9.653E+00  Bacillus anthracis